Protein AF-A0A958AS68-F1 (afdb_monomer_lite)

Sequence (62 aa):
MTVGTQEQRREYIDKIRNLPGQLRELVHDLSDEQLTTPYLDGEWTVAQNIHHVADSHMNSYI

pLDDT: mean 94.04, std 7.7, range [50.75, 98.31]

Secondary structure (DSSP, 8-state):
-PPPPHHHHHHHHHHHHHHHHHHHHHHTT--HHHHT-BSSTTS-BHHHHHHHHHHHHHHTT-

Foldseek 3Di:
DDDDDPVVVVVVVVCVVCVVVVLCVVCVPPDPVQQQDAPDPPHGGVVRVVVVVVVVVVVVVD

Radius of gyration: 15.23 Å; chains: 1; bounding box: 35×24×40 Å

Structure (mmCIF, N/CA/C/O backbone):
data_AF-A0A958AS68-F1
#
_entry.id   AF-A0A958AS68-F1
#
loop_
_atom_site.group_PDB
_atom_site.id
_atom_site.type_symbol
_atom_site.label_atom_id
_atom_site.label_alt_id
_atom_site.label_comp_id
_atom_site.label_asym_id
_atom_site.label_entity_id
_atom_site.label_seq_id
_atom_site.pdbx_PDB_ins_code
_atom_site.Cartn_x
_atom_site.Cartn_y
_atom_site.Cartn_z
_atom_site.occupancy
_atom_site.B_iso_or_equiv
_atom_site.auth_seq_id
_atom_site.auth_comp_id
_atom_site.auth_asym_id
_atom_site.auth_atom_id
_atom_site.pdbx_PDB_model_num
ATOM 1 N N . MET A 1 1 ? -5.205 14.206 25.819 1.00 50.75 1 MET A N 1
ATOM 2 C CA . MET A 1 1 ? -5.358 13.096 24.856 1.00 50.75 1 MET A CA 1
ATOM 3 C C . MET A 1 1 ? -6.824 12.995 24.497 1.00 50.75 1 MET A C 1
ATOM 5 O O . MET A 1 1 ? -7.621 12.680 25.371 1.00 50.75 1 MET A O 1
ATOM 9 N N . THR A 1 2 ? -7.196 13.333 23.267 1.00 68.06 2 THR A N 1
ATOM 10 C CA . THR A 1 2 ? -8.569 13.130 22.791 1.00 68.06 2 THR A CA 1
ATOM 11 C C . THR A 1 2 ? -8.735 11.645 22.491 1.00 68.06 2 THR A C 1
ATOM 13 O O . THR A 1 2 ? -8.008 11.104 21.662 1.00 68.06 2 THR A O 1
ATOM 16 N N . VAL A 1 3 ? -9.641 10.970 23.196 1.00 77.25 3 VAL A N 1
ATOM 17 C CA . VAL A 1 3 ? -10.034 9.597 22.859 1.00 77.25 3 VAL A CA 1
ATOM 18 C C . VAL A 1 3 ? -10.825 9.661 21.552 1.00 77.25 3 VAL A C 1
ATOM 20 O O . VAL A 1 3 ? -11.726 10.491 21.428 1.00 77.25 3 VAL A O 1
ATOM 23 N N . GLY A 1 4 ? -10.465 8.830 20.570 1.00 81.19 4 GLY A N 1
ATOM 24 C CA . GLY A 1 4 ? -11.178 8.770 19.292 1.00 81.19 4 GLY A CA 1
ATOM 25 C C . GLY A 1 4 ? -12.658 8.418 19.483 1.00 81.19 4 GLY A C 1
ATOM 26 O O . GLY A 1 4 ? -13.013 7.653 20.381 1.00 81.19 4 GLY A O 1
ATOM 27 N N . THR A 1 5 ? -13.533 8.989 18.657 1.00 94.81 5 THR A N 1
ATOM 28 C CA . THR A 1 5 ? -14.980 8.753 18.731 1.00 94.81 5 THR A CA 1
ATOM 29 C C . THR A 1 5 ? -15.340 7.324 18.304 1.00 94.81 5 THR A C 1
ATOM 31 O O . THR A 1 5 ? -14.574 6.632 17.629 1.00 94.81 5 THR A O 1
ATOM 34 N N . GLN A 1 6 ? -16.548 6.872 18.658 1.00 94.88 6 GLN A N 1
ATOM 35 C CA . GLN A 1 6 ? -17.066 5.572 18.204 1.00 94.88 6 GLN A CA 1
ATOM 36 C C . GLN A 1 6 ? -17.128 5.472 16.674 1.00 94.88 6 GLN A C 1
ATOM 38 O O . GLN A 1 6 ? -16.910 4.400 16.110 1.00 94.88 6 GLN A O 1
ATOM 43 N N . GLU A 1 7 ? -17.419 6.591 16.015 1.00 95.75 7 GLU A N 1
ATOM 44 C CA . GLU A 1 7 ? -17.458 6.695 14.562 1.00 95.75 7 GLU A CA 1
ATOM 45 C C . GLU A 1 7 ? -16.065 6.537 13.953 1.00 95.75 7 GLU A C 1
ATOM 47 O O . GLU A 1 7 ? -15.895 5.699 13.073 1.00 95.75 7 GLU A O 1
ATOM 52 N N . GLN A 1 8 ? -15.060 7.230 14.498 1.00 95.94 8 GLN A N 1
ATOM 53 C CA . GLN A 1 8 ? -13.666 7.086 14.068 1.00 95.94 8 GLN A CA 1
ATOM 54 C C . GLN A 1 8 ? -13.169 5.651 14.251 1.00 95.94 8 GLN A C 1
ATOM 56 O O . GLN A 1 8 ? -12.507 5.103 13.374 1.00 95.94 8 GLN A O 1
ATOM 61 N N . ARG A 1 9 ? -13.530 4.994 15.364 1.00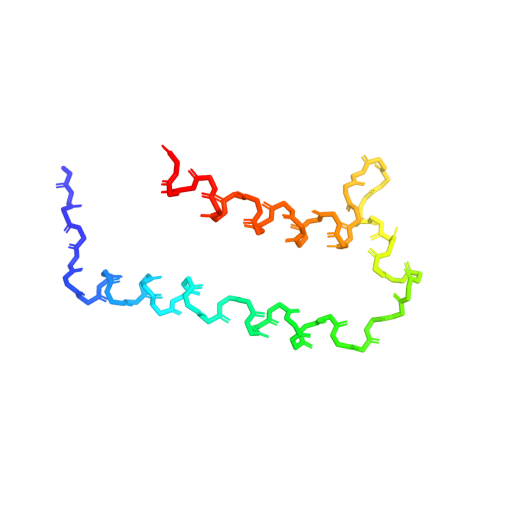 95.69 9 ARG A N 1
ATOM 62 C CA . ARG A 1 9 ? -13.181 3.582 15.557 1.00 95.69 9 ARG A CA 1
ATOM 63 C C . A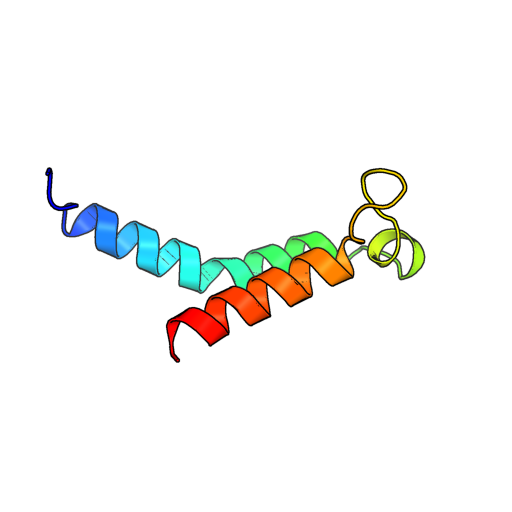RG A 1 9 ? -13.794 2.699 14.470 1.00 95.69 9 ARG A C 1
ATOM 65 O O . ARG A 1 9 ? -13.104 1.830 13.947 1.00 95.69 9 ARG A O 1
ATOM 72 N N . ARG A 1 10 ? -15.076 2.895 14.146 1.00 97.31 10 ARG A N 1
ATOM 73 C CA . ARG A 1 10 ? -15.750 2.132 13.084 1.00 97.31 10 ARG A CA 1
ATOM 74 C C . ARG A 1 10 ? -15.084 2.371 11.729 1.00 97.31 10 ARG A C 1
ATOM 76 O O . ARG A 1 10 ? -14.779 1.405 11.044 1.00 97.31 10 ARG A O 1
ATOM 83 N N . GLU A 1 11 ? -14.770 3.622 11.409 1.00 97.19 11 GLU A N 1
ATOM 84 C CA . GLU A 1 11 ? -14.061 3.986 10.181 1.00 97.19 11 GLU A CA 1
ATOM 85 C C . GLU A 1 11 ? -12.700 3.279 10.068 1.00 97.19 11 GLU A C 1
ATOM 87 O O . GLU A 1 11 ? -12.366 2.731 9.019 1.00 97.19 11 GLU A O 1
ATOM 92 N N . TYR A 1 12 ? -11.917 3.233 11.149 1.00 95.56 12 TYR A N 1
ATOM 93 C CA . TYR A 1 12 ? -10.630 2.536 11.144 1.00 95.56 12 TYR A CA 1
ATOM 94 C C . TYR A 1 12 ? -10.775 1.019 11.003 1.00 95.56 12 TYR A C 1
ATOM 96 O O . TYR A 1 12 ? -10.002 0.404 10.268 1.00 95.56 12 TYR A O 1
ATOM 104 N N . ILE A 1 13 ? -11.779 0.416 11.646 1.00 96.00 13 ILE A N 1
ATOM 105 C CA . ILE A 1 13 ? -12.086 -1.012 11.473 1.00 96.00 13 ILE A CA 1
ATOM 106 C C . ILE A 1 13 ? -12.422 -1.310 10.008 1.00 96.00 13 ILE A C 1
ATOM 108 O O . ILE A 1 13 ? -11.910 -2.281 9.450 1.00 96.00 13 ILE A O 1
ATOM 112 N N . ASP A 1 14 ? -13.241 -0.469 9.377 1.00 98.00 14 ASP A N 1
ATOM 113 C CA . ASP A 1 14 ? -13.630 -0.644 7.978 1.00 98.00 14 ASP A CA 1
ATOM 114 C C . ASP A 1 14 ? -12.432 -0.463 7.033 1.00 98.00 14 ASP A C 1
ATOM 116 O O . ASP A 1 14 ? -12.259 -1.248 6.101 1.00 98.00 14 ASP A O 1
ATOM 120 N N . LYS A 1 15 ? -11.539 0.498 7.307 1.00 96.62 15 LYS A N 1
ATOM 121 C CA . LYS A 1 15 ? -10.286 0.678 6.551 1.00 96.62 15 LYS A 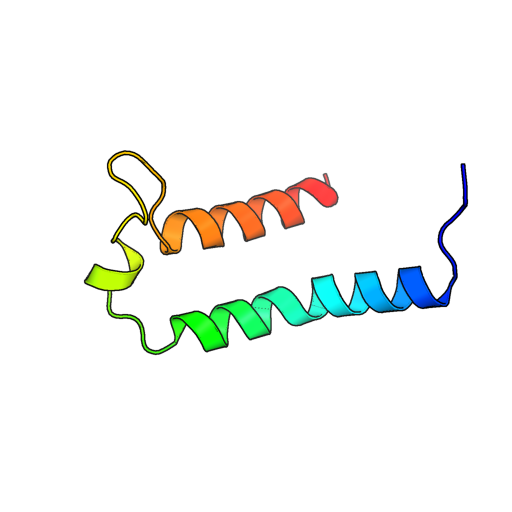CA 1
ATOM 122 C C . LYS A 1 15 ? -9.400 -0.567 6.597 1.00 96.62 15 LYS A C 1
ATOM 124 O O . LYS A 1 15 ? -8.991 -1.055 5.547 1.00 96.62 15 LYS A O 1
ATOM 129 N N . ILE A 1 16 ? -9.149 -1.116 7.788 1.00 95.19 16 ILE A N 1
ATOM 130 C CA . ILE A 1 16 ? -8.327 -2.328 7.951 1.00 95.19 16 ILE A CA 1
ATOM 131 C C . ILE A 1 16 ? -8.979 -3.519 7.240 1.00 95.19 16 ILE A C 1
ATOM 133 O O . ILE A 1 16 ? -8.297 -4.278 6.552 1.00 95.19 16 ILE A O 1
ATOM 137 N N . ARG A 1 17 ? -10.304 -3.669 7.371 1.00 96.06 17 ARG A N 1
ATOM 138 C CA . ARG A 1 17 ? -11.073 -4.751 6.743 1.00 96.06 17 ARG A CA 1
ATOM 139 C C . ARG A 1 17 ? -10.999 -4.713 5.217 1.00 96.06 17 ARG A C 1
ATOM 141 O O . ARG A 1 17 ? -10.900 -5.767 4.595 1.00 96.06 17 ARG A O 1
ATOM 148 N N . ASN A 1 18 ? -11.069 -3.522 4.628 1.00 98.06 18 ASN A N 1
ATOM 149 C CA . ASN A 1 18 ? -11.170 -3.356 3.180 1.00 98.06 18 ASN A CA 1
ATOM 150 C C . ASN A 1 18 ? -9.806 -3.327 2.474 1.00 98.06 18 ASN A C 1
ATOM 152 O O . ASN A 1 18 ? -9.740 -3.661 1.290 1.00 98.06 18 ASN A O 1
ATOM 156 N N . LEU A 1 19 ? -8.720 -2.989 3.183 1.00 97.25 19 LEU A N 1
ATOM 157 C CA . LEU A 1 19 ? -7.380 -2.858 2.599 1.00 97.25 19 LEU A CA 1
ATOM 158 C C . LEU A 1 19 ? -6.928 -4.088 1.781 1.00 97.25 19 LEU A C 1
ATOM 160 O O . LEU A 1 19 ? -6.448 -3.894 0.666 1.00 97.25 19 LEU A O 1
ATOM 164 N N . PRO A 1 20 ? -7.116 -5.350 2.224 1.00 96.50 20 PRO A N 1
ATOM 165 C CA . PRO A 1 20 ? -6.707 -6.503 1.422 1.00 96.50 20 PRO A CA 1
ATOM 166 C C . PRO A 1 20 ? -7.461 -6.627 0.093 1.00 96.50 20 PRO A C 1
ATOM 168 O O . PRO A 1 20 ? -6.922 -7.164 -0.869 1.00 96.50 20 PRO A O 1
ATOM 171 N N . GLY A 1 21 ? -8.725 -6.195 0.033 1.00 98.00 21 GLY A N 1
ATOM 172 C CA . GLY A 1 21 ? -9.493 -6.166 -1.215 1.00 98.00 21 GLY A CA 1
ATOM 173 C C . GLY A 1 21 ? -8.950 -5.103 -2.166 1.00 98.00 21 GLY A C 1
ATOM 174 O O . GLY A 1 21 ? -8.623 -5.410 -3.306 1.00 98.00 21 GLY A O 1
ATOM 175 N N . GLN A 1 22 ? -8.737 -3.894 -1.643 1.00 98.19 22 GLN A N 1
ATOM 176 C CA . GLN A 1 22 ? -8.187 -2.765 -2.397 1.00 98.19 22 GLN A CA 1
ATOM 177 C C . GLN A 1 22 ? -6.795 -3.072 -2.964 1.00 98.19 22 GLN A C 1
ATOM 179 O O . GLN A 1 22 ? -6.528 -2.777 -4.123 1.00 98.19 22 GLN A O 1
ATOM 184 N N . LEU A 1 23 ? -5.917 -3.711 -2.181 1.00 97.56 23 LEU A N 1
ATOM 185 C CA . LEU A 1 23 ? -4.592 -4.111 -2.659 1.00 97.56 23 LEU A CA 1
ATOM 186 C C . LEU A 1 23 ? -4.674 -5.140 -3.789 1.00 97.56 23 LEU A C 1
ATOM 188 O O . LEU A 1 23 ? -3.926 -5.020 -4.751 1.00 97.56 23 LEU A O 1
ATOM 192 N N . ARG A 1 24 ? -5.590 -6.118 -3.707 1.00 97.50 24 ARG A N 1
ATOM 193 C CA . ARG A 1 24 ? -5.793 -7.101 -4.785 1.00 97.50 24 ARG A CA 1
ATOM 194 C C . ARG A 1 24 ? -6.260 -6.438 -6.073 1.00 97.50 24 ARG A C 1
ATOM 196 O O . ARG A 1 24 ? -5.725 -6.759 -7.123 1.00 97.50 24 ARG A O 1
ATOM 203 N N . GLU A 1 25 ? -7.227 -5.529 -5.989 1.00 98.31 25 GLU A N 1
ATOM 204 C CA . GLU A 1 25 ? -7.722 -4.784 -7.152 1.00 98.31 25 GLU A CA 1
ATOM 205 C C . GLU A 1 25 ? -6.617 -3.929 -7.781 1.00 98.31 25 GLU A C 1
ATOM 207 O O . GLU A 1 25 ? -6.446 -3.949 -8.995 1.00 98.31 25 GLU A O 1
ATOM 212 N N . LEU A 1 26 ? -5.819 -3.237 -6.961 1.00 97.12 26 LEU A N 1
ATOM 213 C CA . LEU A 1 26 ? -4.728 -2.380 -7.433 1.00 97.12 26 LEU A CA 1
ATOM 214 C C . LEU A 1 26 ? -3.626 -3.142 -8.173 1.00 97.12 26 LEU A C 1
ATOM 216 O O . LEU A 1 26 ? -3.006 -2.575 -9.070 1.00 97.12 26 LEU A O 1
ATOM 220 N N . VAL A 1 27 ? -3.356 -4.394 -7.793 1.00 97.00 27 VAL A N 1
ATOM 221 C CA . VAL A 1 27 ? -2.273 -5.186 -8.399 1.00 97.00 27 VAL A CA 1
ATOM 222 C C . VAL A 1 27 ? -2.738 -6.245 -9.386 1.00 97.00 27 VAL A C 1
ATOM 224 O O . VAL A 1 27 ? -1.896 -6.930 -9.958 1.00 97.00 27 VAL A O 1
ATOM 227 N N . HIS A 1 28 ? -4.049 -6.380 -9.597 1.00 97.75 28 HIS A N 1
ATOM 228 C CA . HIS A 1 28 ? -4.639 -7.437 -10.419 1.00 97.75 28 HIS A CA 1
ATOM 229 C C . HIS A 1 28 ? -4.046 -7.499 -11.835 1.00 97.75 28 HIS A C 1
ATOM 231 O O . HIS A 1 28 ? -3.785 -8.587 -12.340 1.00 97.75 28 HIS A O 1
ATOM 237 N N . ASP A 1 29 ? -3.808 -6.339 -12.451 1.00 98.06 29 ASP A N 1
ATOM 238 C CA . ASP A 1 29 ? -3.335 -6.234 -13.837 1.00 98.06 29 ASP A CA 1
ATOM 239 C C . ASP A 1 29 ? -1.814 -6.034 -13.953 1.00 98.06 29 ASP A C 1
ATOM 241 O O . ASP A 1 29 ? -1.300 -5.799 -15.049 1.00 98.06 29 ASP A O 1
ATOM 245 N N . LEU A 1 30 ? -1.074 -6.096 -12.839 1.00 98.06 30 LEU A N 1
ATOM 246 C CA . LEU A 1 30 ? 0.380 -5.963 -12.871 1.00 98.06 30 LEU A CA 1
ATOM 247 C C . LEU A 1 30 ? 1.029 -7.267 -13.334 1.00 98.06 30 LEU A C 1
ATOM 249 O O . LEU A 1 30 ? 0.746 -8.348 -12.822 1.00 98.06 30 LEU A O 1
ATOM 253 N N . SER A 1 31 ? 1.954 -7.142 -14.280 1.00 98.25 31 SER A N 1
ATOM 254 C CA . SER A 1 31 ? 2.850 -8.232 -14.666 1.00 98.25 31 SER A CA 1
ATOM 255 C C . SER A 1 31 ? 3.866 -8.550 -13.567 1.00 98.25 31 SER A C 1
ATOM 257 O O . SER A 1 31 ? 4.148 -7.722 -12.697 1.00 98.25 31 SER A O 1
ATOM 259 N N . ASP A 1 32 ? 4.497 -9.721 -13.661 1.00 97.69 32 ASP A N 1
ATOM 260 C CA . ASP A 1 32 ? 5.579 -10.120 -12.753 1.00 97.69 32 ASP A CA 1
ATOM 261 C C . ASP A 1 32 ? 6.732 -9.102 -12.734 1.00 97.69 32 ASP A C 1
ATOM 263 O O . ASP A 1 32 ? 7.286 -8.805 -11.675 1.00 97.69 32 ASP A O 1
ATOM 267 N N . GLU A 1 33 ? 7.063 -8.508 -13.886 1.00 97.69 33 GLU A N 1
ATOM 268 C CA . GLU A 1 33 ? 8.088 -7.461 -13.988 1.00 97.69 33 GLU A CA 1
ATOM 269 C C . GLU A 1 33 ? 7.680 -6.212 -13.196 1.00 97.69 33 GLU A C 1
ATOM 271 O O . GLU A 1 33 ? 8.464 -5.681 -12.412 1.00 97.69 33 GLU A O 1
ATOM 276 N N . GLN A 1 34 ? 6.424 -5.777 -13.309 1.00 97.25 34 GLN A N 1
ATOM 277 C CA . GLN A 1 34 ? 5.918 -4.621 -12.563 1.00 97.25 34 GLN A CA 1
ATOM 278 C C . GLN A 1 34 ? 5.817 -4.902 -11.058 1.00 97.25 34 GLN A C 1
ATOM 280 O O . GLN A 1 34 ? 6.140 -4.033 -10.250 1.00 97.25 34 GLN A O 1
ATOM 285 N N . LEU A 1 35 ? 5.427 -6.117 -10.663 1.00 97.81 35 LEU A N 1
ATOM 286 C CA . LEU A 1 35 ? 5.383 -6.535 -9.257 1.00 97.81 35 LEU A CA 1
ATOM 287 C C . LEU A 1 35 ? 6.772 -6.577 -8.611 1.00 97.81 35 LEU A C 1
ATOM 289 O O . LEU A 1 35 ? 6.907 -6.340 -7.406 1.00 97.81 35 LEU A O 1
ATOM 293 N N . THR A 1 36 ? 7.798 -6.872 -9.408 1.00 97.19 36 THR A N 1
ATOM 294 C CA . THR A 1 36 ? 9.200 -6.957 -8.977 1.00 97.19 36 THR A CA 1
ATOM 295 C C . THR A 1 36 ? 9.996 -5.677 -9.238 1.00 97.19 36 THR A C 1
ATOM 297 O O . THR A 1 36 ? 11.171 -5.613 -8.885 1.00 97.19 36 THR A O 1
ATOM 300 N N . THR A 1 37 ? 9.359 -4.628 -9.764 1.00 96.50 37 THR A N 1
ATOM 301 C CA . THR A 1 37 ? 9.983 -3.315 -9.948 1.00 96.50 37 THR 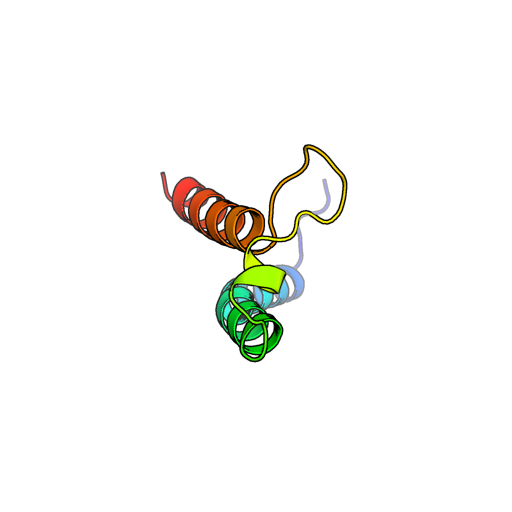A CA 1
ATOM 302 C C . THR A 1 37 ? 9.936 -2.521 -8.636 1.00 96.50 37 THR A C 1
ATOM 304 O O . THR A 1 37 ? 8.851 -2.337 -8.071 1.00 96.50 37 THR A O 1
ATOM 307 N N . PRO A 1 38 ? 11.078 -2.041 -8.117 1.00 95.62 38 PRO A N 1
ATOM 308 C CA . PRO A 1 38 ? 11.094 -1.123 -6.987 1.00 95.62 38 PRO A CA 1
ATOM 309 C C . PRO A 1 38 ? 10.766 0.306 -7.440 1.00 95.62 38 PRO A C 1
ATOM 311 O O . PRO A 1 38 ? 11.090 0.710 -8.556 1.00 95.62 38 PRO A O 1
ATOM 314 N N . TYR A 1 39 ? 10.119 1.088 -6.571 1.00 86.75 39 TYR A N 1
ATOM 315 C CA . TYR A 1 39 ? 9.789 2.488 -6.882 1.00 86.75 39 TYR A CA 1
ATOM 316 C C . TYR A 1 39 ? 11.047 3.370 -7.019 1.00 86.75 39 TYR A C 1
ATOM 318 O O . TYR A 1 39 ? 11.085 4.271 -7.855 1.00 86.75 39 TYR A O 1
ATOM 326 N N . LEU A 1 40 ? 12.081 3.093 -6.216 1.00 93.50 40 LEU A N 1
ATOM 327 C CA . LEU A 1 40 ? 13.413 3.700 -6.286 1.00 93.50 40 LEU A CA 1
ATOM 328 C C . LEU A 1 40 ? 14.475 2.599 -6.250 1.00 93.50 40 LEU A C 1
ATOM 330 O O . LEU A 1 40 ? 14.248 1.533 -5.681 1.00 93.50 40 LEU A O 1
ATOM 334 N N . ASP A 1 41 ? 15.641 2.859 -6.836 1.00 93.06 41 ASP A N 1
ATOM 335 C CA . ASP A 1 41 ? 16.742 1.895 -6.809 1.00 93.06 41 ASP A CA 1
ATOM 336 C C . ASP A 1 41 ? 17.171 1.584 -5.365 1.00 93.06 41 ASP A C 1
ATOM 338 O O . ASP A 1 41 ? 17.337 2.488 -4.545 1.00 93.06 41 ASP A O 1
ATOM 342 N N . GLY A 1 42 ? 17.313 0.296 -5.054 1.00 92.81 42 GLY A N 1
ATOM 343 C CA . GLY A 1 42 ? 17.6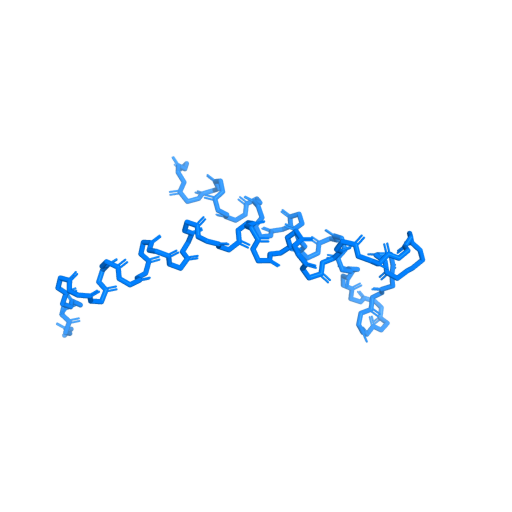07 -0.202 -3.707 1.00 92.81 42 GLY A CA 1
ATOM 344 C C . GLY A 1 42 ? 16.419 -0.272 -2.734 1.00 92.81 42 GLY A C 1
ATOM 345 O O . GLY A 1 42 ? 16.583 -0.831 -1.650 1.00 92.81 42 GLY A O 1
ATOM 346 N N . GLU A 1 43 ? 15.238 0.234 -3.099 1.00 96.19 43 GLU A N 1
ATOM 347 C CA . GLU A 1 43 ? 14.021 0.124 -2.282 1.00 96.19 43 GLU A CA 1
ATOM 348 C C . GLU A 1 43 ? 13.261 -1.186 -2.540 1.00 96.19 43 GLU A C 1
ATOM 350 O O . GLU A 1 43 ? 13.624 -2.015 -3.378 1.00 96.19 43 GLU A O 1
ATOM 355 N N . TRP A 1 44 ? 12.170 -1.380 -1.801 1.00 97.88 44 TRP A N 1
ATOM 356 C CA . TRP A 1 44 ? 11.312 -2.547 -1.953 1.00 97.88 44 TRP A CA 1
ATOM 357 C C . TRP A 1 44 ? 10.508 -2.543 -3.250 1.00 97.88 44 TRP A C 1
ATOM 359 O O . TRP A 1 44 ? 9.992 -1.518 -3.706 1.00 97.88 44 TRP A O 1
ATOM 369 N N . THR A 1 45 ? 10.330 -3.744 -3.795 1.00 98.00 45 THR A N 1
ATOM 370 C CA . THR A 1 45 ? 9.402 -4.007 -4.893 1.00 98.00 45 THR A CA 1
ATOM 371 C C . THR A 1 45 ? 7.951 -3.832 -4.447 1.00 98.00 45 THR A C 1
ATOM 373 O O . THR A 1 45 ? 7.631 -3.857 -3.251 1.00 98.00 45 THR A O 1
ATOM 376 N N . VAL A 1 46 ? 7.033 -3.693 -5.407 1.00 97.12 46 VAL A N 1
ATOM 377 C CA . VAL A 1 46 ? 5.587 -3.657 -5.121 1.00 97.12 46 VAL A CA 1
ATOM 378 C C . VAL A 1 46 ? 5.165 -4.890 -4.316 1.00 97.12 46 VAL A C 1
ATOM 380 O O . VAL A 1 46 ? 4.489 -4.763 -3.294 1.00 97.12 46 VAL A O 1
ATOM 383 N N . ALA A 1 47 ? 5.626 -6.079 -4.715 1.00 97.50 47 ALA A N 1
ATOM 384 C CA . ALA A 1 47 ? 5.328 -7.317 -4.007 1.00 97.50 47 ALA A CA 1
ATOM 385 C C . ALA A 1 47 ? 5.864 -7.311 -2.565 1.00 97.50 47 ALA A C 1
ATOM 387 O O . ALA A 1 47 ? 5.144 -7.711 -1.652 1.00 97.50 47 ALA A O 1
ATOM 388 N N . GLN A 1 48 ? 7.093 -6.845 -2.329 1.00 98.00 48 GLN A N 1
ATOM 389 C CA . GLN A 1 48 ? 7.672 -6.777 -0.979 1.00 98.00 48 GLN A CA 1
ATOM 390 C C . GLN A 1 48 ? 6.885 -5.839 -0.059 1.00 98.00 48 GLN A C 1
ATOM 392 O O . GLN A 1 48 ? 6.598 -6.205 1.080 1.00 98.00 48 GLN A O 1
ATOM 397 N N . ASN A 1 49 ? 6.455 -4.681 -0.565 1.00 97.12 49 ASN A N 1
ATOM 398 C CA . ASN A 1 49 ? 5.598 -3.764 0.187 1.00 97.12 49 ASN A CA 1
ATOM 399 C C . ASN A 1 49 ? 4.273 -4.426 0.607 1.00 97.12 49 ASN A C 1
ATOM 401 O O . ASN A 1 49 ? 3.862 -4.309 1.760 1.00 97.12 49 ASN A O 1
ATOM 405 N N . ILE A 1 50 ? 3.620 -5.166 -0.295 1.00 96.69 50 ILE A N 1
ATOM 406 C CA . ILE A 1 50 ? 2.352 -5.855 0.004 1.00 96.69 50 ILE A CA 1
ATOM 407 C C . ILE A 1 50 ? 2.544 -6.944 1.061 1.00 96.69 50 ILE A C 1
ATOM 409 O O . ILE A 1 50 ? 1.741 -7.036 1.993 1.00 96.69 50 ILE A O 1
ATOM 413 N N . HIS A 1 51 ? 3.614 -7.737 0.951 1.00 96.38 51 HIS A N 1
ATOM 414 C CA . HIS A 1 51 ? 3.947 -8.740 1.964 1.00 96.38 51 HIS A CA 1
ATOM 415 C C . HIS A 1 51 ? 4.206 -8.087 3.325 1.00 96.38 51 HIS A C 1
ATOM 417 O O . HIS A 1 51 ? 3.655 -8.535 4.327 1.00 96.38 51 HIS A O 1
ATOM 423 N N . HIS A 1 52 ? 4.944 -6.974 3.365 1.00 96.25 52 HIS A N 1
ATOM 424 C CA . HIS A 1 52 ? 5.210 -6.271 4.617 1.00 96.25 52 HIS A CA 1
ATOM 425 C C . HIS A 1 52 ? 3.937 -5.742 5.295 1.00 96.25 52 HIS A C 1
ATOM 427 O O . HIS A 1 52 ? 3.809 -5.823 6.516 1.00 96.25 52 HIS A O 1
ATOM 433 N N . VAL A 1 53 ? 2.966 -5.234 4.526 1.00 95.94 53 VAL A N 1
ATOM 434 C CA . VAL A 1 53 ? 1.666 -4.813 5.076 1.00 95.94 53 VAL A CA 1
ATOM 435 C C . VAL A 1 53 ? 0.940 -5.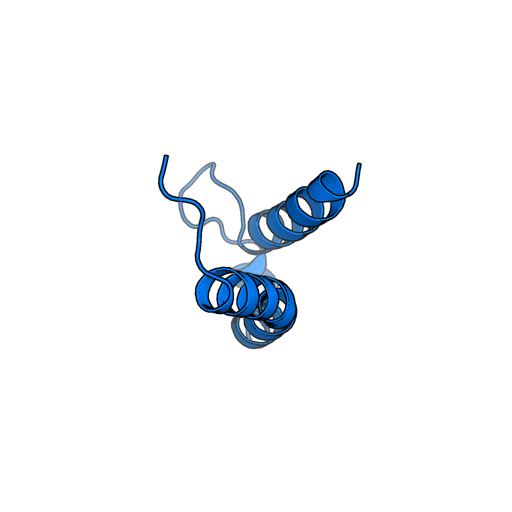995 5.724 1.00 95.94 53 VAL A C 1
ATOM 437 O O . VAL A 1 53 ? 0.409 -5.855 6.828 1.00 95.94 53 VAL A O 1
ATOM 440 N N . ALA A 1 54 ? 0.946 -7.168 5.081 1.00 94.19 54 ALA A N 1
ATOM 441 C CA . ALA A 1 54 ? 0.360 -8.377 5.654 1.00 94.19 54 ALA A CA 1
ATOM 442 C C . ALA A 1 54 ? 1.065 -8.788 6.960 1.00 94.19 54 ALA A C 1
ATOM 444 O O . ALA A 1 54 ? 0.391 -9.032 7.964 1.00 94.19 54 ALA A O 1
ATOM 445 N N . ASP A 1 55 ? 2.399 -8.788 6.978 1.00 95.69 55 ASP A N 1
ATOM 446 C CA . ASP A 1 55 ? 3.201 -9.120 8.161 1.00 95.69 55 ASP A CA 1
ATOM 447 C C . ASP A 1 55 ? 2.939 -8.155 9.324 1.00 95.69 55 ASP A C 1
ATOM 449 O O . ASP A 1 55 ? 2.701 -8.582 10.454 1.00 95.69 55 ASP A O 1
ATOM 453 N N . SER A 1 56 ? 2.902 -6.848 9.051 1.00 94.81 56 SER A N 1
ATOM 454 C CA . SER A 1 56 ? 2.602 -5.811 10.046 1.00 94.81 56 SER A CA 1
ATOM 455 C C . SER A 1 56 ? 1.203 -5.977 10.658 1.00 94.81 56 SER A C 1
ATOM 457 O O . SER A 1 56 ? 1.023 -5.872 11.877 1.00 94.81 56 SER A O 1
ATOM 459 N N . HIS A 1 57 ? 0.206 -6.305 9.828 1.00 92.31 57 HIS A N 1
ATOM 460 C CA . HIS A 1 57 ? -1.150 -6.587 10.293 1.00 92.31 57 HIS A CA 1
ATOM 461 C C . HIS A 1 57 ? -1.197 -7.833 11.182 1.00 92.31 57 HIS A C 1
ATOM 463 O O . HIS A 1 57 ? -1.860 -7.807 12.217 1.00 92.31 57 HIS A O 1
ATOM 469 N N . MET A 1 58 ? -0.486 -8.905 10.819 1.00 91.75 58 MET A N 1
ATOM 470 C CA . MET A 1 58 ? -0.403 -10.117 11.643 1.00 91.75 58 MET A CA 1
ATOM 471 C C . MET A 1 58 ? 0.313 -9.856 12.972 1.00 91.75 58 MET A C 1
ATOM 473 O O . MET A 1 58 ? -0.157 -10.309 14.013 1.00 91.75 58 MET A O 1
ATOM 477 N N . ASN A 1 59 ? 1.387 -9.062 12.962 1.00 94.75 59 ASN A N 1
ATOM 478 C CA . ASN A 1 59 ? 2.124 -8.684 14.169 1.00 94.75 59 ASN A CA 1
ATOM 479 C C . ASN A 1 59 ? 1.268 -7.888 15.167 1.00 94.75 59 ASN A C 1
ATOM 481 O O . ASN A 1 59 ? 1.546 -7.896 16.355 1.00 94.75 59 ASN A O 1
ATOM 485 N N . SER A 1 60 ? 0.203 -7.224 14.716 1.00 89.50 60 SER A N 1
ATOM 486 C CA . SER A 1 60 ? -0.714 -6.502 15.609 1.00 89.50 60 SER A CA 1
ATOM 487 C C . SER A 1 60 ? -1.583 -7.426 16.482 1.00 89.50 60 SER A C 1
ATOM 489 O O . SER A 1 60 ? -2.276 -6.939 17.374 1.00 89.50 60 SER A O 1
ATOM 491 N N . TYR A 1 61 ? -1.574 -8.740 16.223 1.00 87.12 61 TYR A N 1
ATOM 492 C CA . TYR A 1 61 ? -2.269 -9.758 17.020 1.00 87.12 61 TYR A CA 1
ATOM 493 C C . TYR A 1 61 ? -1.345 -10.540 17.966 1.00 87.12 61 TYR A C 1
ATOM 495 O O . TYR A 1 61 ? -1.848 -11.360 18.736 1.00 87.12 61 TYR A O 1
ATOM 503 N N . ILE A 1 62 ? -0.028 -10.329 17.878 1.00 83.25 62 ILE A N 1
ATOM 504 C CA . ILE A 1 62 ? 1.008 -11.031 18.651 1.00 83.25 62 ILE A CA 1
ATOM 505 C C . ILE A 1 62 ? 1.483 -10.116 19.779 1.00 83.25 62 ILE A C 1
ATOM 507 O O . ILE A 1 62 ? 1.557 -10.610 20.926 1.00 83.25 62 ILE A O 1
#